Protein AF-A0A7C5UMX6-F1 (afdb_monomer)

Mean predicted aligned error: 6.13 Å

Secondary structure (DSSP, 8-state):
-HHHHHHHHHHHHHHHHHHHHHHHHHHS-HHHHHHHHHHHHHHHHHHHHH---HHHHHHHHHHHHHHHHHHHHHHHHHHHHHHHHH-

Structure (mmCIF, N/CA/C/O backbone):
data_AF-A0A7C5UMX6-F1
#
_entry.id   AF-A0A7C5UMX6-F1
#
loop_
_atom_site.group_PDB
_atom_site.id
_atom_site.type_symbol
_atom_site.label_atom_id
_atom_site.label_alt_id
_atom_site.label_comp_id
_atom_site.label_asym_id
_atom_site.label_entity_id
_atom_site.label_seq_id
_atom_site.pdbx_PDB_ins_code
_atom_site.Cartn_x
_atom_site.Cartn_y
_atom_site.Cartn_z
_atom_site.occupancy
_atom_site.B_iso_or_equiv
_atom_site.auth_seq_id
_atom_site.auth_comp_id
_atom_site.auth_asym_id
_atom_site.auth_atom_id
_atom_site.pdbx_PDB_model_num
ATOM 1 N N . MET A 1 1 ? 26.310 -10.560 -10.028 1.00 58.34 1 MET A N 1
ATOM 2 C CA . MET A 1 1 ? 26.235 -10.073 -8.631 1.00 58.34 1 MET A CA 1
ATOM 3 C C . MET A 1 1 ? 25.398 -8.797 -8.449 1.00 58.34 1 MET A C 1
ATOM 5 O O . MET A 1 1 ? 24.700 -8.745 -7.453 1.00 58.34 1 MET A O 1
ATOM 9 N N . ARG A 1 2 ? 25.364 -7.814 -9.374 1.00 59.00 2 ARG A N 1
ATOM 10 C CA . ARG A 1 2 ? 24.495 -6.612 -9.238 1.00 59.00 2 ARG A CA 1
ATOM 11 C C . ARG A 1 2 ? 22.977 -6.895 -9.187 1.00 59.00 2 ARG A C 1
ATOM 13 O O . ARG A 1 2 ? 22.324 -6.417 -8.274 1.00 59.00 2 ARG A O 1
ATOM 20 N N . LYS A 1 3 ? 22.452 -7.763 -10.062 1.00 61.41 3 LYS A N 1
ATOM 21 C CA . LYS A 1 3 ? 21.001 -8.050 -10.165 1.00 61.41 3 LYS A CA 1
ATOM 22 C C . LYS A 1 3 ? 20.355 -8.663 -8.907 1.00 61.41 3 LYS A C 1
ATOM 24 O O . LYS A 1 3 ? 19.183 -8.438 -8.658 1.00 61.41 3 LYS A O 1
ATOM 29 N N . VAL A 1 4 ? 21.112 -9.415 -8.100 1.00 62.09 4 VAL A N 1
ATOM 30 C CA . VAL A 1 4 ? 20.591 -10.050 -6.867 1.00 62.09 4 VAL A CA 1
ATOM 31 C C . VAL A 1 4 ? 20.424 -9.024 -5.740 1.00 62.09 4 VAL A C 1
ATOM 33 O O . VAL A 1 4 ? 19.515 -9.132 -4.928 1.00 62.09 4 VAL A O 1
ATOM 36 N N . ALA A 1 5 ? 21.291 -8.008 -5.695 1.00 63.12 5 ALA A N 1
ATOM 37 C CA . ALA A 1 5 ? 21.238 -6.966 -4.674 1.00 63.12 5 ALA A CA 1
ATOM 38 C C . ALA A 1 5 ? 20.153 -5.907 -4.941 1.00 63.12 5 ALA A C 1
ATOM 40 O O . ALA A 1 5 ? 19.771 -5.211 -4.007 1.00 63.12 5 ALA A O 1
ATOM 41 N N . GLU A 1 6 ? 19.700 -5.761 -6.189 1.00 63.81 6 GLU A N 1
ATOM 42 C CA . GLU A 1 6 ? 18.582 -4.886 -6.575 1.00 63.81 6 GLU A CA 1
ATOM 43 C C . GLU A 1 6 ? 17.242 -5.570 -6.293 1.00 63.81 6 GLU A C 1
ATOM 45 O O . GLU A 1 6 ? 16.453 -5.025 -5.529 1.00 63.81 6 GLU A O 1
ATOM 50 N N . ALA A 1 7 ? 17.060 -6.814 -6.753 1.00 63.06 7 ALA A N 1
ATOM 51 C CA . ALA A 1 7 ? 15.848 -7.594 -6.483 1.00 63.06 7 ALA A CA 1
ATOM 52 C C . ALA A 1 7 ? 15.552 -7.722 -4.975 1.00 63.06 7 ALA A C 1
ATOM 54 O O . ALA A 1 7 ? 14.427 -7.523 -4.535 1.00 63.06 7 ALA A O 1
ATOM 55 N N . ARG A 1 8 ? 16.587 -7.953 -4.155 1.00 60.47 8 ARG A N 1
ATOM 56 C CA . ARG A 1 8 ? 16.436 -8.053 -2.695 1.00 60.47 8 ARG A CA 1
ATOM 57 C C . ARG A 1 8 ? 16.080 -6.720 -2.022 1.00 60.47 8 ARG A C 1
ATOM 59 O O . ARG A 1 8 ? 15.447 -6.718 -0.973 1.00 60.47 8 ARG A O 1
ATOM 66 N N . ARG A 1 9 ? 16.508 -5.585 -2.587 1.00 68.69 9 ARG A N 1
ATOM 67 C CA . ARG A 1 9 ? 16.124 -4.253 -2.083 1.00 68.69 9 ARG A CA 1
ATOM 68 C C . ARG A 1 9 ? 14.687 -3.918 -2.443 1.00 68.69 9 ARG A C 1
ATOM 70 O O . ARG A 1 9 ? 14.007 -3.283 -1.647 1.00 68.69 9 ARG A O 1
ATOM 77 N N . GLU A 1 10 ? 14.248 -4.329 -3.625 1.00 71.94 10 GLU A N 1
ATOM 78 C CA . GLU A 1 10 ? 12.860 -4.175 -4.048 1.00 71.94 10 GLU A CA 1
ATOM 79 C C . GLU A 1 10 ? 11.934 -5.040 -3.186 1.00 71.94 10 GLU A C 1
ATOM 81 O O . GLU A 1 10 ? 10.951 -4.514 -2.674 1.00 71.94 10 GLU A O 1
ATOM 86 N N . GLU A 1 11 ? 12.295 -6.299 -2.908 1.00 71.12 11 GLU A N 1
ATOM 87 C CA . GLU A 1 11 ? 11.577 -7.162 -1.950 1.00 71.12 11 GLU A CA 1
ATOM 88 C C . GLU A 1 11 ? 11.448 -6.515 -0.565 1.00 71.12 11 GLU A C 1
ATOM 90 O O . GLU A 1 11 ? 10.339 -6.375 -0.056 1.00 71.12 11 GLU A O 1
ATOM 95 N N . GLN A 1 12 ? 12.554 -6.035 0.016 1.00 75.81 12 GLN A N 1
ATOM 96 C CA . GLN A 1 12 ? 12.519 -5.358 1.320 1.00 75.81 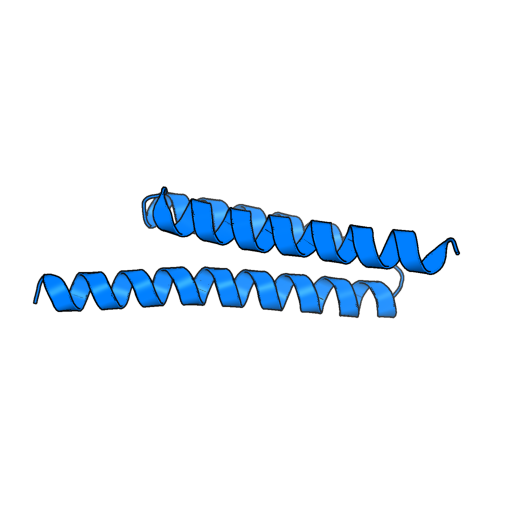12 GLN A CA 1
ATOM 97 C C . GLN A 1 12 ? 11.676 -4.079 1.300 1.00 75.81 12 GLN A C 1
ATOM 99 O O . GLN A 1 12 ? 11.008 -3.760 2.281 1.00 75.81 12 GLN A O 1
ATOM 104 N N . GLY A 1 13 ? 11.700 -3.334 0.193 1.00 80.81 13 GLY A N 1
ATOM 105 C CA . GLY A 1 13 ? 10.879 -2.138 0.029 1.00 80.81 13 GLY A CA 1
ATOM 106 C C . GLY A 1 13 ? 9.385 -2.452 0.089 1.00 80.81 13 GLY A C 1
ATOM 107 O O . GLY A 1 13 ? 8.631 -1.715 0.725 1.00 80.81 13 GLY A O 1
ATOM 108 N N . TRP A 1 14 ? 8.967 -3.563 -0.520 1.00 81.81 14 TRP A N 1
ATOM 109 C CA . TRP A 1 14 ? 7.578 -4.009 -0.473 1.00 81.81 14 TRP A CA 1
ATOM 110 C C . TRP A 1 14 ? 7.204 -4.589 0.889 1.00 81.81 14 TRP A C 1
ATOM 112 O O . TRP A 1 14 ? 6.174 -4.192 1.426 1.00 81.81 14 TRP A O 1
ATOM 122 N N . GLU A 1 15 ? 8.043 -5.429 1.499 1.00 85.81 15 GLU A N 1
ATOM 123 C CA . GLU A 1 15 ? 7.815 -5.947 2.859 1.00 85.81 15 GLU A CA 1
ATOM 124 C C . GLU A 1 15 ? 7.562 -4.814 3.867 1.00 85.81 15 GLU A C 1
ATOM 126 O O . GLU A 1 15 ? 6.563 -4.834 4.588 1.00 85.81 15 GLU A O 1
ATOM 131 N N . LEU A 1 16 ? 8.389 -3.763 3.841 1.00 87.31 16 LEU A N 1
ATOM 132 C CA . LEU A 1 16 ? 8.214 -2.584 4.695 1.00 87.31 16 LEU A CA 1
ATOM 133 C C . LEU A 1 16 ? 6.886 -1.855 4.438 1.00 87.31 16 LEU A C 1
ATOM 135 O O . LEU A 1 16 ? 6.264 -1.350 5.375 1.00 87.31 16 LEU A O 1
ATOM 139 N N . ALA A 1 17 ? 6.424 -1.803 3.186 1.00 87.31 17 ALA A N 1
ATOM 140 C CA . ALA A 1 17 ? 5.136 -1.201 2.854 1.00 87.31 17 ALA A CA 1
ATOM 141 C C . ALA A 1 17 ? 3.964 -2.013 3.436 1.00 87.31 17 ALA A C 1
ATOM 143 O O . ALA A 1 17 ? 3.037 -1.430 4.005 1.00 87.31 17 ALA A O 1
ATOM 144 N N . PHE A 1 18 ? 4.026 -3.348 3.361 1.00 89.38 18 PHE A N 1
ATOM 145 C CA . PHE A 1 18 ? 3.036 -4.237 3.977 1.00 89.38 18 PHE A CA 1
ATOM 146 C C . PHE A 1 18 ? 3.014 -4.095 5.507 1.00 89.38 18 PHE A C 1
ATOM 148 O O . PHE A 1 18 ? 1.937 -3.954 6.092 1.00 89.38 18 PHE A O 1
ATOM 155 N N . GLU A 1 19 ? 4.179 -4.058 6.159 1.00 89.62 19 GLU A N 1
ATOM 156 C CA . GLU A 1 19 ? 4.288 -3.831 7.608 1.00 89.62 19 GLU A CA 1
ATOM 157 C C . GLU A 1 19 ? 3.696 -2.478 8.022 1.00 89.62 19 GLU A C 1
ATOM 159 O O . GLU A 1 19 ? 2.968 -2.376 9.015 1.00 89.62 19 GLU A O 1
ATOM 164 N N . GLN A 1 20 ? 3.953 -1.426 7.244 1.00 90.25 20 GLN A N 1
ATOM 165 C CA . GLN A 1 20 ? 3.413 -0.103 7.531 1.00 90.25 20 GLN A CA 1
ATOM 166 C C . GLN A 1 20 ? 1.884 -0.071 7.402 1.00 90.25 20 GLN A C 1
ATOM 168 O O . GLN A 1 20 ? 1.213 0.536 8.238 1.00 90.25 20 GLN A O 1
ATOM 173 N N . VAL A 1 21 ? 1.318 -0.764 6.409 1.00 92.31 21 VAL A N 1
ATOM 174 C CA . VAL A 1 21 ? -0.136 -0.936 6.260 1.00 92.31 21 VAL A CA 1
ATOM 175 C C . VAL A 1 21 ? -0.744 -1.694 7.441 1.00 92.31 21 VAL A C 1
ATOM 177 O O . VAL A 1 21 ? -1.778 -1.261 7.958 1.00 92.31 21 VAL A O 1
ATO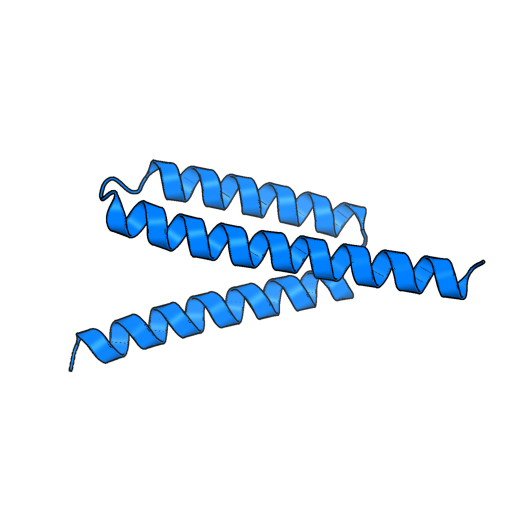M 180 N N . GLN A 1 22 ? -0.100 -2.768 7.914 1.00 89.81 22 GLN A N 1
ATOM 181 C CA . GLN A 1 22 ? -0.534 -3.491 9.118 1.00 89.81 22 GLN A CA 1
ATOM 182 C C . GLN A 1 22 ? -0.550 -2.576 10.339 1.00 89.81 22 GLN A C 1
ATOM 184 O O . GLN A 1 22 ? -1.550 -2.501 11.052 1.00 89.81 22 GLN A O 1
ATOM 189 N N . LYS A 1 23 ? 0.538 -1.831 10.554 1.00 91.69 23 LYS A N 1
ATOM 190 C CA . LYS A 1 23 ? 0.662 -0.912 11.686 1.00 91.69 23 LYS A CA 1
ATOM 191 C C . LYS A 1 23 ? -0.424 0.164 11.661 1.00 91.69 23 LYS A C 1
ATOM 193 O O . LYS A 1 23 ? -1.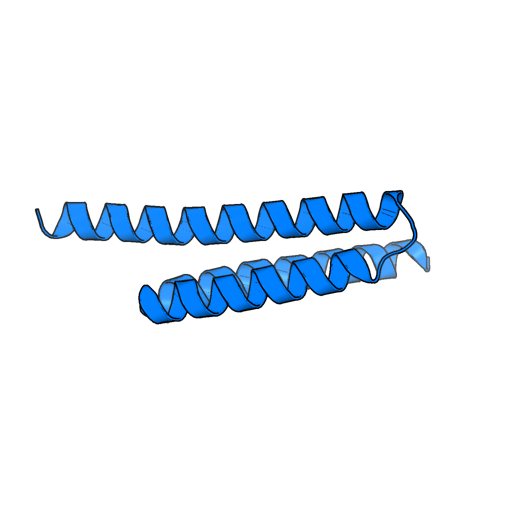101 0.379 12.663 1.00 91.69 23 LYS A O 1
ATOM 198 N N . MET A 1 24 ? -0.655 0.782 10.502 1.00 92.75 24 MET A N 1
ATOM 199 C CA . MET A 1 24 ? -1.736 1.757 10.330 1.00 92.75 24 MET A CA 1
ATOM 200 C C . MET A 1 24 ? -3.111 1.152 10.636 1.00 92.75 24 MET A C 1
ATOM 202 O O . MET A 1 24 ? -3.943 1.821 11.242 1.00 92.75 24 MET A O 1
ATOM 206 N N . ALA A 1 25 ? -3.363 -0.100 10.239 1.00 89.81 25 ALA A N 1
ATOM 207 C CA . ALA A 1 25 ? -4.657 -0.749 10.453 1.00 89.81 25 ALA A CA 1
ATOM 208 C C . ALA A 1 25 ? -4.978 -0.947 11.943 1.00 89.81 25 ALA A C 1
ATOM 210 O O . ALA A 1 25 ? -6.152 -0.868 12.321 1.00 89.81 25 ALA A O 1
ATOM 211 N N . LEU A 1 26 ? -3.941 -1.173 12.757 1.00 86.94 26 LEU A N 1
ATOM 212 C CA . LEU A 1 26 ? -4.025 -1.373 14.205 1.00 86.94 26 LEU A CA 1
ATOM 213 C C . LEU A 1 26 ? -4.102 -0.058 14.989 1.00 86.94 26 LEU A C 1
ATOM 215 O O . LEU A 1 26 ? -4.826 0.020 15.977 1.00 86.94 26 LEU A O 1
ATOM 219 N N . GLU A 1 27 ? -3.341 0.955 14.573 1.00 90.06 27 GLU A N 1
ATOM 220 C CA . GLU A 1 27 ? -3.157 2.187 15.351 1.00 90.06 27 GLU A CA 1
ATOM 221 C C . GLU A 1 27 ? -4.162 3.289 14.998 1.00 90.06 27 GLU A C 1
ATOM 223 O O . GLU A 1 27 ? -4.497 4.106 15.854 1.00 90.06 27 GLU A O 1
ATOM 228 N N . LEU A 1 28 ? -4.639 3.330 13.752 1.00 92.06 28 LEU A N 1
ATOM 229 C CA . LEU A 1 28 ? -5.498 4.410 13.272 1.00 92.06 28 LEU A CA 1
ATOM 230 C C . LEU A 1 28 ? -6.982 4.081 13.424 1.00 92.06 28 LEU A C 1
ATOM 232 O O . LEU A 1 28 ? -7.432 2.944 13.206 1.00 92.06 28 LEU A O 1
ATOM 236 N N . SER A 1 29 ? -7.776 5.122 13.688 1.00 90.62 29 SER A N 1
ATOM 237 C CA . SER A 1 29 ? -9.227 5.037 13.531 1.00 90.62 29 SER A CA 1
ATOM 238 C C . SER A 1 29 ? -9.598 4.680 12.086 1.00 90.62 29 SER A C 1
ATOM 240 O O . SER A 1 29 ? -8.787 4.764 11.162 1.00 90.62 29 SER A O 1
ATOM 242 N N . ASN A 1 30 ? -10.839 4.247 11.859 1.00 88.88 30 ASN A N 1
ATOM 243 C CA . ASN A 1 30 ? -11.274 3.878 10.509 1.00 88.88 30 ASN A CA 1
ATOM 244 C C . ASN A 1 30 ? -11.196 5.063 9.543 1.00 88.88 30 ASN A C 1
ATOM 246 O O . ASN A 1 30 ? -10.7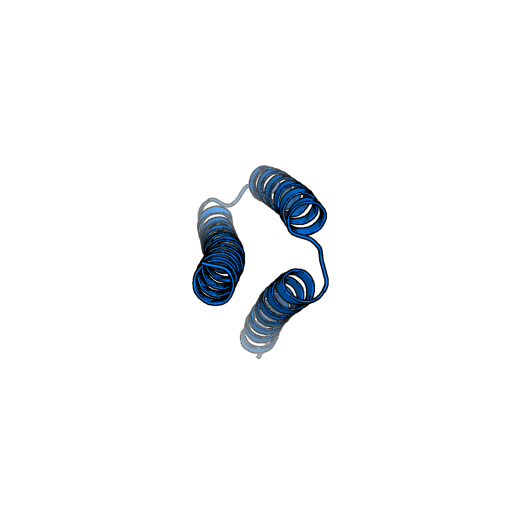44 4.891 8.417 1.00 88.88 30 ASN A O 1
ATOM 250 N N . GLU A 1 31 ? -11.596 6.250 9.997 1.00 91.94 31 GLU A N 1
ATOM 251 C CA . GLU A 1 31 ? -11.552 7.470 9.192 1.00 91.94 31 GLU A CA 1
ATOM 252 C C . GLU A 1 31 ? -10.113 7.842 8.816 1.00 91.94 31 GLU A C 1
ATOM 254 O O . GLU A 1 31 ? -9.806 7.979 7.634 1.00 91.94 31 GLU A O 1
ATOM 259 N N . GLU A 1 32 ? -9.206 7.908 9.795 1.00 94.56 32 GLU A N 1
ATOM 260 C CA . GLU A 1 32 ? -7.791 8.212 9.548 1.00 94.56 32 GLU A CA 1
ATOM 261 C C . GLU A 1 32 ? -7.130 7.160 8.652 1.00 94.56 32 GLU A C 1
ATOM 263 O O . GLU A 1 32 ? -6.334 7.497 7.776 1.00 94.56 32 GLU A O 1
ATOM 268 N N . TYR A 1 33 ? -7.471 5.884 8.846 1.00 93.69 33 TYR A N 1
ATOM 269 C CA . TYR A 1 33 ? -6.954 4.793 8.031 1.00 93.69 33 TYR A CA 1
ATOM 270 C C . TYR A 1 33 ? -7.352 4.944 6.561 1.00 93.69 33 TYR A C 1
ATOM 272 O O . TYR A 1 33 ? -6.488 4.886 5.686 1.00 93.69 33 TYR A O 1
ATOM 280 N N . PHE A 1 34 ? -8.639 5.169 6.277 1.00 93.19 34 PHE A N 1
ATOM 281 C CA . PHE A 1 34 ? -9.108 5.325 4.900 1.00 93.19 34 PHE A CA 1
ATOM 282 C C . PHE A 1 34 ? -8.571 6.607 4.256 1.00 93.19 34 PHE A C 1
ATOM 284 O O . PHE A 1 34 ? -8.133 6.547 3.111 1.00 93.19 34 PHE A O 1
ATOM 291 N N . GLN A 1 35 ? -8.471 7.717 4.995 1.00 95.06 35 GLN A N 1
ATOM 292 C CA . GLN A 1 35 ? -7.815 8.936 4.497 1.00 95.06 35 GLN A CA 1
ATOM 293 C C . GLN A 1 35 ? -6.343 8.687 4.126 1.00 95.06 35 GLN A C 1
ATOM 295 O O . GLN A 1 35 ? -5.865 9.145 3.088 1.00 95.06 35 GLN A O 1
ATOM 300 N N . LYS A 1 36 ? -5.595 7.936 4.947 1.00 94.19 36 LYS A N 1
ATOM 301 C CA . LYS A 1 36 ? -4.206 7.561 4.627 1.00 94.19 36 LYS A CA 1
ATOM 302 C C . LYS A 1 36 ? -4.126 6.629 3.419 1.00 94.19 36 LYS A C 1
ATOM 304 O O . LYS A 1 36 ? -3.210 6.778 2.610 1.00 94.19 36 LYS A O 1
ATOM 309 N N . LEU A 1 37 ? -5.071 5.701 3.285 1.00 93.31 37 LEU A N 1
ATOM 310 C CA . LEU A 1 37 ? -5.141 4.790 2.146 1.00 93.31 37 LEU A CA 1
ATOM 311 C C . LEU A 1 37 ? -5.443 5.536 0.837 1.00 93.31 37 LEU A C 1
ATOM 313 O O . LEU A 1 37 ? -4.803 5.257 -0.171 1.00 93.31 37 LEU A O 1
ATOM 317 N N . GLU A 1 38 ? -6.332 6.529 0.849 1.00 93.94 38 GLU A N 1
ATOM 318 C CA . GLU A 1 38 ? -6.592 7.392 -0.314 1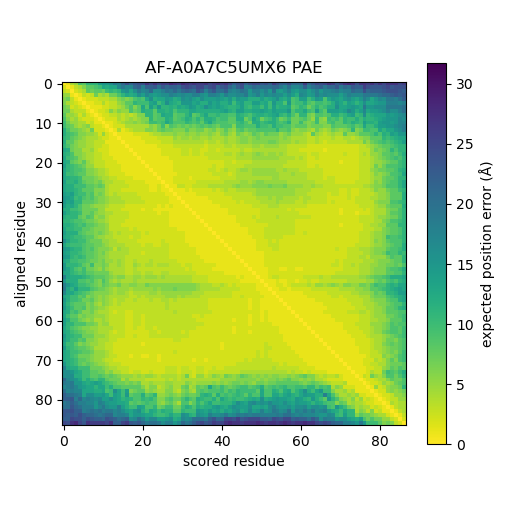.00 93.94 38 GLU A CA 1
ATOM 319 C C . GLU A 1 38 ? -5.325 8.130 -0.767 1.00 93.94 38 GLU A C 1
ATOM 321 O O . GLU A 1 38 ? -4.974 8.104 -1.948 1.00 93.94 38 GLU A O 1
ATOM 326 N N . VAL A 1 39 ? -4.571 8.705 0.177 1.00 93.31 39 VAL A N 1
ATOM 327 C CA . VAL A 1 39 ? -3.282 9.356 -0.119 1.00 93.31 39 VAL A CA 1
ATOM 328 C C . VAL A 1 39 ? -2.279 8.369 -0.730 1.00 93.31 39 VAL A C 1
ATOM 330 O O . VAL A 1 39 ? -1.525 8.733 -1.640 1.00 93.31 39 VAL A O 1
ATOM 333 N N . LEU A 1 40 ? -2.263 7.120 -0.254 1.00 91.00 40 LEU A N 1
ATOM 334 C CA . LEU A 1 40 ? -1.410 6.062 -0.794 1.00 91.00 40 LEU A CA 1
ATOM 335 C C . LEU A 1 40 ? -1.794 5.712 -2.241 1.00 91.00 40 LEU A C 1
ATOM 337 O O . LEU A 1 40 ? -0.915 5.644 -3.101 1.00 91.00 40 LEU A O 1
ATOM 341 N N . ILE A 1 41 ? -3.091 5.572 -2.527 1.00 92.44 41 ILE A N 1
ATOM 342 C CA . ILE A 1 41 ? -3.627 5.309 -3.873 1.00 92.44 41 ILE A CA 1
ATOM 343 C C . ILE A 1 41 ? -3.270 6.452 -4.834 1.00 92.44 41 ILE A C 1
ATOM 345 O O . ILE A 1 41 ? -2.807 6.212 -5.952 1.00 92.44 41 ILE A O 1
ATOM 349 N N . ASP A 1 42 ? -3.404 7.705 -4.397 1.00 95.00 42 ASP A N 1
ATOM 350 C CA . ASP A 1 42 ? -3.021 8.872 -5.197 1.00 95.00 42 ASP A CA 1
ATOM 351 C C . ASP A 1 42 ? -1.514 8.943 -5.470 1.00 95.00 42 ASP A C 1
ATOM 353 O O . ASP A 1 42 ? -1.078 9.396 -6.535 1.00 95.00 42 ASP A O 1
ATOM 357 N N . SER A 1 43 ? -0.693 8.506 -4.514 1.00 91.12 43 SER A N 1
ATOM 358 C CA . SER A 1 43 ? 0.751 8.364 -4.711 1.00 91.12 43 SER A CA 1
ATOM 359 C C . SER A 1 43 ? 1.063 7.284 -5.752 1.00 91.12 43 SER A C 1
ATOM 361 O O . SER A 1 43 ? 1.813 7.544 -6.697 1.00 91.12 43 SER A O 1
ATOM 363 N N . ALA A 1 44 ? 0.426 6.115 -5.640 1.00 90.75 44 ALA A N 1
ATOM 364 C CA . ALA A 1 44 ? 0.574 5.005 -6.578 1.00 90.75 44 ALA A CA 1
ATOM 365 C C . ALA A 1 44 ? 0.216 5.422 -8.012 1.00 90.75 44 ALA A C 1
ATOM 367 O O . ALA A 1 44 ? 0.992 5.193 -8.942 1.00 90.75 44 ALA A O 1
ATOM 368 N N . ARG A 1 45 ? -0.916 6.119 -8.193 1.00 93.44 45 ARG A N 1
ATOM 369 C CA . ARG A 1 45 ? -1.347 6.635 -9.502 1.00 93.44 45 ARG A CA 1
ATOM 370 C C . ARG A 1 45 ? -0.296 7.556 -10.125 1.00 93.44 45 ARG A C 1
ATOM 372 O O . ARG A 1 45 ? 0.102 7.332 -11.265 1.00 93.44 45 ARG A O 1
ATOM 379 N N . ARG A 1 46 ? 0.205 8.539 -9.366 1.00 94.56 46 ARG A N 1
ATOM 380 C CA . ARG A 1 46 ? 1.244 9.469 -9.847 1.00 94.56 46 ARG A CA 1
ATOM 381 C C . ARG A 1 46 ? 2.539 8.749 -10.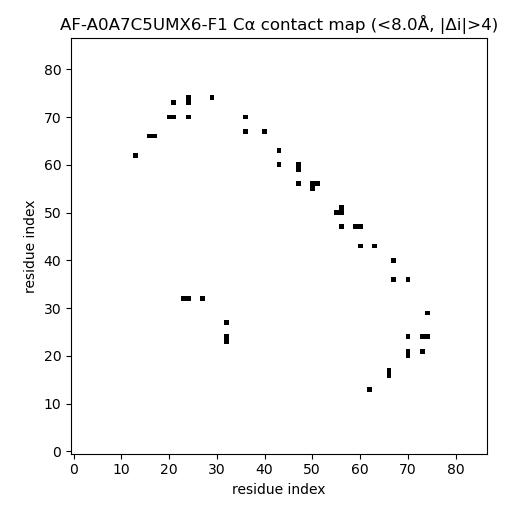218 1.00 94.56 46 ARG A C 1
ATOM 383 O O . ARG A 1 46 ? 3.157 9.082 -11.222 1.00 94.56 46 ARG A O 1
ATOM 390 N N . GLN A 1 47 ? 2.948 7.740 -9.450 1.00 90.69 47 GLN A N 1
ATOM 391 C CA . GLN A 1 47 ? 4.119 6.929 -9.797 1.00 90.69 47 GLN A CA 1
ATOM 392 C C . GLN A 1 47 ? 3.921 6.162 -11.106 1.00 90.69 47 GLN A C 1
ATOM 394 O O . GLN A 1 47 ? 4.798 6.186 -11.967 1.00 90.69 47 GLN A O 1
ATOM 399 N N . LEU A 1 48 ? 2.758 5.537 -11.295 1.00 93.44 48 LEU A N 1
ATOM 400 C CA . LEU A 1 48 ? 2.431 4.803 -12.520 1.00 93.44 48 LEU A CA 1
ATOM 401 C C . LEU A 1 48 ? 2.365 5.702 -13.761 1.00 93.44 48 LEU A C 1
ATOM 403 O O . LEU A 1 48 ? 2.648 5.242 -14.870 1.00 93.44 48 LEU A O 1
ATOM 407 N N . GLU A 1 49 ? 1.997 6.972 -13.607 1.00 94.94 49 GLU A N 1
ATOM 408 C CA . GLU A 1 49 ? 2.027 7.970 -14.684 1.00 94.94 49 GLU A CA 1
ATOM 409 C C . GLU A 1 49 ? 3.457 8.334 -15.110 1.00 94.94 49 GLU A C 1
ATOM 411 O O . GLU A 1 49 ? 3.692 8.581 -16.291 1.00 94.94 49 GLU A O 1
ATOM 416 N N . MET A 1 50 ? 4.420 8.307 -14.183 1.00 94.75 50 MET A N 1
ATOM 417 C CA . MET A 1 50 ? 5.827 8.627 -14.460 1.00 94.75 50 MET A CA 1
ATOM 418 C C . MET A 1 50 ? 6.609 7.479 -15.122 1.00 94.75 50 MET A C 1
ATOM 420 O O . MET A 1 50 ? 7.683 7.713 -15.677 1.00 94.75 50 MET A O 1
ATOM 424 N N . ILE A 1 51 ? 6.105 6.242 -15.075 1.00 92.06 51 ILE A N 1
ATOM 425 C CA . ILE A 1 51 ? 6.780 5.077 -15.660 1.00 92.06 51 ILE A CA 1
ATOM 426 C C . ILE A 1 51 ? 6.415 4.957 -17.144 1.00 92.06 51 ILE A C 1
ATOM 428 O O . ILE A 1 51 ? 5.271 4.668 -17.499 1.00 92.06 51 ILE A O 1
ATOM 432 N N . SER A 1 52 ? 7.409 5.141 -18.013 1.00 94.06 52 SER A N 1
ATOM 433 C CA . SER A 1 52 ? 7.258 5.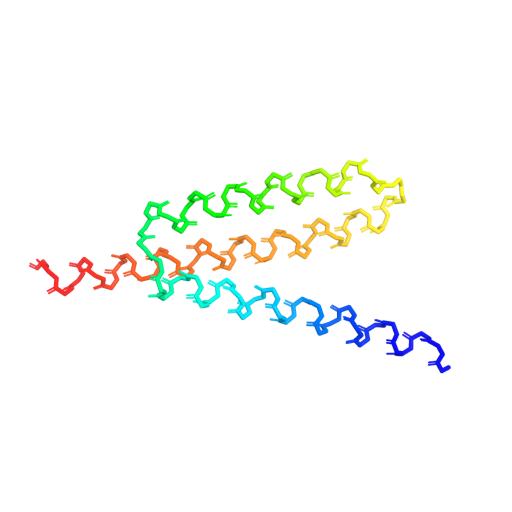029 -19.468 1.00 94.06 52 SER A CA 1
ATOM 434 C C . SER A 1 52 ? 7.357 3.592 -19.988 1.00 94.06 52 SER A C 1
ATOM 436 O O . SER A 1 52 ? 6.693 3.255 -20.964 1.00 94.06 52 SER A O 1
ATOM 438 N N . GLU A 1 53 ? 8.163 2.742 -19.345 1.00 95.88 53 GLU A N 1
ATOM 439 C CA . GLU A 1 53 ? 8.376 1.348 -19.750 1.00 95.88 53 GLU A CA 1
ATOM 440 C C . GLU A 1 53 ? 7.151 0.480 -19.394 1.00 95.88 53 GLU A C 1
ATOM 442 O O . GLU A 1 53 ? 6.877 0.277 -18.205 1.00 95.88 53 GLU A O 1
ATOM 447 N N . PRO A 1 54 ? 6.418 -0.081 -20.379 1.00 92.94 54 PRO A N 1
ATOM 448 C CA . PRO A 1 54 ? 5.164 -0.790 -20.120 1.00 92.94 54 PRO A CA 1
ATOM 449 C C . PRO A 1 54 ? 5.309 -2.007 -19.205 1.00 92.94 54 PRO A C 1
ATOM 451 O O . PRO A 1 54 ? 4.422 -2.267 -18.393 1.00 92.94 54 PRO A O 1
ATOM 454 N N . LYS A 1 55 ? 6.420 -2.750 -19.308 1.00 91.06 55 LYS A N 1
ATOM 455 C CA . LYS A 1 55 ? 6.646 -3.938 -18.469 1.00 91.06 55 LYS A CA 1
ATOM 456 C C . LYS A 1 55 ? 6.841 -3.567 -17.003 1.00 91.06 55 LYS A C 1
ATOM 458 O O . LYS A 1 55 ? 6.185 -4.139 -16.141 1.00 91.06 55 LYS A O 1
ATOM 463 N N . VAL A 1 56 ? 7.678 -2.562 -16.749 1.00 88.75 56 VAL A N 1
ATOM 464 C CA . VAL A 1 56 ? 7.921 -2.038 -15.398 1.00 88.75 56 VAL A CA 1
ATOM 465 C C . VAL A 1 56 ? 6.635 -1.440 -14.831 1.00 88.75 56 VAL A C 1
ATOM 467 O O . VAL A 1 56 ? 6.288 -1.696 -13.684 1.00 88.75 56 VAL A O 1
ATOM 470 N N . LYS A 1 57 ? 5.870 -0.702 -15.645 1.00 92.12 57 LYS A N 1
ATOM 471 C CA . LYS A 1 57 ? 4.579 -0.142 -15.228 1.00 92.12 57 LYS A CA 1
ATOM 472 C C . LYS A 1 57 ? 3.589 -1.228 -14.812 1.00 92.12 57 LYS A C 1
ATOM 474 O O . LYS A 1 57 ? 2.912 -1.062 -13.803 1.00 92.12 57 LYS A O 1
ATOM 479 N N . ALA A 1 58 ? 3.500 -2.323 -15.567 1.00 91.50 58 ALA A N 1
ATOM 480 C CA . ALA A 1 58 ? 2.608 -3.437 -15.251 1.00 91.50 58 ALA A CA 1
ATOM 481 C C . ALA A 1 58 ? 3.003 -4.149 -13.947 1.00 91.50 58 ALA A C 1
ATOM 483 O O . ALA A 1 58 ? 2.132 -4.485 -13.149 1.00 91.50 58 ALA A O 1
ATOM 484 N N . GLU A 1 59 ? 4.302 -4.341 -13.716 1.00 90.88 59 GLU A N 1
ATOM 485 C CA . GLU A 1 59 ? 4.825 -4.950 -12.490 1.00 90.88 59 GLU A CA 1
ATOM 486 C C . GLU A 1 59 ? 4.575 -4.064 -11.263 1.00 90.88 59 GLU A C 1
ATOM 488 O O . GLU A 1 59 ? 3.980 -4.509 -10.285 1.00 90.88 59 GLU A O 1
ATOM 493 N N . VAL A 1 60 ? 4.914 -2.776 -11.351 1.00 89.25 60 VAL A N 1
ATOM 494 C CA . VAL A 1 60 ? 4.652 -1.808 -10.275 1.00 89.25 60 VAL A CA 1
ATOM 495 C C . VAL A 1 60 ? 3.151 -1.672 -10.009 1.00 89.25 60 VAL A C 1
ATOM 497 O O . VAL A 1 60 ? 2.737 -1.588 -8.855 1.00 89.25 60 VAL A O 1
ATOM 500 N N . HIS A 1 61 ? 2.317 -1.695 -11.053 1.00 93.00 61 HIS A N 1
ATOM 501 C CA . HIS A 1 61 ? 0.862 -1.671 -10.906 1.00 93.00 61 HIS A CA 1
ATOM 502 C C . HIS A 1 61 ? 0.356 -2.895 -10.142 1.00 93.00 61 HIS A C 1
ATOM 504 O O . HIS A 1 61 ? -0.448 -2.740 -9.227 1.00 93.00 61 HIS A O 1
ATOM 510 N N . LYS A 1 62 ? 0.858 -4.092 -10.469 1.00 93.50 62 LYS A N 1
ATOM 511 C CA . LYS A 1 62 ? 0.502 -5.325 -9.763 1.00 93.50 62 LYS A CA 1
ATOM 512 C C . LYS A 1 62 ? 0.840 -5.232 -8.271 1.00 93.50 62 LYS A C 1
ATOM 514 O O . LYS A 1 62 ? -0.026 -5.515 -7.451 1.00 93.50 62 LYS A O 1
ATOM 519 N N . ASN A 1 63 ? 2.042 -4.774 -7.925 1.00 90.88 63 ASN A N 1
ATOM 520 C CA . ASN A 1 63 ? 2.458 -4.660 -6.523 1.00 90.88 63 ASN A CA 1
ATOM 521 C C . ASN A 1 63 ? 1.597 -3.650 -5.745 1.00 90.88 63 ASN A C 1
ATOM 523 O O . ASN A 1 63 ? 1.217 -3.900 -4.603 1.00 90.88 63 ASN A O 1
ATOM 527 N N . TRP A 1 64 ? 1.234 -2.525 -6.373 1.00 92.56 64 TRP A N 1
ATOM 528 C CA . TRP A 1 64 ? 0.316 -1.556 -5.770 1.00 92.56 64 TRP A CA 1
ATOM 529 C C . TRP A 1 64 ? -1.082 -2.132 -5.542 1.00 92.56 64 TRP A C 1
ATOM 531 O O . TRP A 1 64 ? -1.649 -1.916 -4.473 1.00 92.56 64 TRP A O 1
ATOM 541 N N . VAL A 1 65 ? -1.622 -2.871 -6.516 1.00 93.31 65 VAL A N 1
ATOM 542 C CA . VAL A 1 65 ? -2.918 -3.551 -6.377 1.00 93.31 65 VAL A CA 1
ATOM 543 C C . VAL A 1 65 ? -2.882 -4.535 -5.208 1.00 93.31 65 VAL A C 1
ATOM 545 O O . VAL A 1 65 ? -3.746 -4.462 -4.342 1.00 93.31 65 VAL A O 1
ATOM 548 N N . GLU A 1 66 ? -1.852 -5.382 -5.121 1.00 93.38 66 GLU A N 1
ATOM 549 C CA . GLU A 1 66 ? -1.707 -6.352 -4.025 1.00 93.38 66 GLU A CA 1
ATOM 550 C C . GLU A 1 66 ? -1.649 -5.672 -2.646 1.00 93.38 66 GLU A C 1
ATOM 552 O O . GLU A 1 66 ? -2.308 -6.119 -1.705 1.00 93.38 66 GLU A O 1
ATOM 557 N N . LEU A 1 67 ? -0.920 -4.558 -2.521 1.00 92.00 67 LEU A N 1
ATOM 558 C CA .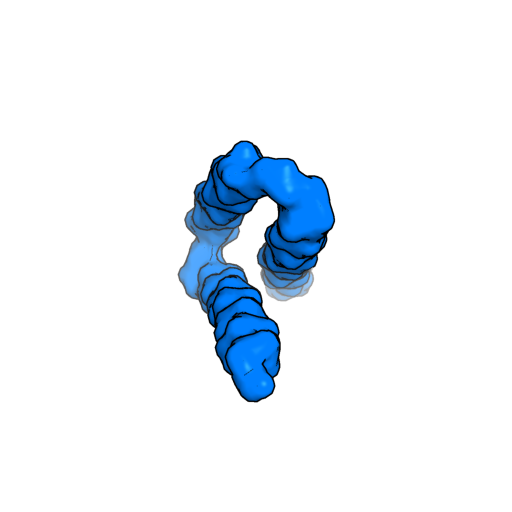 LEU A 1 67 ? -0.830 -3.807 -1.267 1.00 92.00 67 LEU A CA 1
ATOM 559 C C . LEU A 1 67 ? -2.166 -3.151 -0.873 1.00 92.00 67 LEU A C 1
ATOM 561 O O . LEU A 1 67 ? -2.534 -3.159 0.304 1.00 92.00 67 LEU A O 1
ATOM 565 N N . ILE A 1 68 ? -2.893 -2.577 -1.835 1.00 92.56 68 ILE A N 1
ATOM 566 C CA . ILE A 1 68 ? -4.189 -1.923 -1.591 1.00 92.56 68 ILE A CA 1
ATOM 567 C C . ILE A 1 68 ? -5.253 -2.962 -1.222 1.00 92.56 68 ILE A C 1
ATOM 569 O O . ILE A 1 68 ? -5.981 -2.765 -0.248 1.00 92.56 68 ILE A O 1
ATOM 573 N N . ASP A 1 69 ? -5.315 -4.085 -1.941 1.00 93.88 69 ASP A N 1
ATOM 574 C CA . ASP A 1 69 ? -6.236 -5.186 -1.637 1.00 93.88 69 ASP A CA 1
ATOM 575 C C . ASP A 1 69 ? -5.980 -5.747 -0.237 1.00 93.88 69 ASP A C 1
ATOM 577 O O . ASP A 1 69 ? -6.916 -6.006 0.531 1.00 93.88 69 ASP A O 1
ATOM 581 N N . TYR A 1 70 ? -4.707 -5.877 0.135 1.00 92.56 70 TYR A N 1
ATOM 582 C CA . TYR A 1 70 ? -4.314 -6.273 1.477 1.00 92.56 70 TYR A CA 1
ATOM 583 C C . TYR A 1 70 ? -4.762 -5.261 2.543 1.00 92.56 70 TYR A C 1
ATOM 585 O O . TYR A 1 70 ? -5.352 -5.653 3.554 1.00 92.56 70 TYR A O 1
ATOM 593 N N . ALA A 1 71 ? -4.548 -3.963 2.306 1.00 92.00 71 ALA A N 1
ATOM 594 C CA . ALA A 1 71 ? -4.976 -2.889 3.202 1.00 92.00 71 ALA A CA 1
ATOM 595 C C . ALA A 1 71 ? -6.498 -2.912 3.445 1.00 92.00 71 ALA A C 1
ATOM 597 O O . ALA A 1 71 ? -6.971 -2.885 4.586 1.00 92.00 71 ALA A O 1
ATOM 598 N N . LEU A 1 72 ? -7.280 -3.032 2.369 1.00 91.25 72 LEU A N 1
ATOM 599 C CA . LEU A 1 72 ? -8.7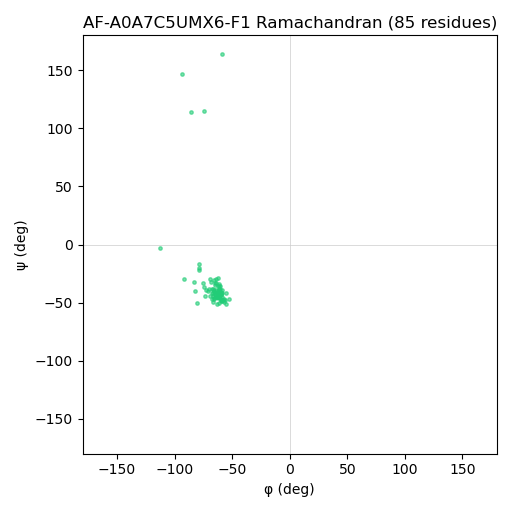37 -3.129 2.446 1.00 91.25 72 LEU A CA 1
ATOM 600 C C . LEU A 1 72 ? -9.180 -4.381 3.209 1.00 91.25 72 LEU A C 1
ATOM 602 O O . LEU A 1 72 ? -10.039 -4.293 4.089 1.00 91.25 72 LEU A O 1
ATOM 606 N N . SER A 1 73 ? -8.567 -5.531 2.920 1.00 91.31 73 SER A N 1
ATOM 607 C CA . SER A 1 73 ? -8.892 -6.806 3.568 1.00 91.31 73 SER A CA 1
ATOM 608 C C . SER A 1 73 ? -8.639 -6.766 5.073 1.00 91.31 73 SER A C 1
ATOM 610 O O . SER A 1 73 ? -9.506 -7.170 5.850 1.00 91.31 73 SER A O 1
ATOM 612 N N . LEU A 1 74 ? -7.496 -6.216 5.497 1.00 88.81 74 LEU A N 1
ATOM 613 C CA . LEU A 1 74 ? -7.176 -6.024 6.912 1.00 88.81 74 LEU A CA 1
ATOM 614 C C . LEU A 1 74 ? -8.245 -5.197 7.626 1.00 88.81 74 LEU A C 1
ATOM 616 O O . LEU A 1 74 ? -8.709 -5.567 8.707 1.00 88.81 74 LEU A O 1
ATOM 620 N N . LYS A 1 75 ? -8.651 -4.074 7.026 1.00 85.62 75 LYS A N 1
ATOM 621 C CA . LYS A 1 75 ? -9.596 -3.172 7.682 1.00 85.62 75 LYS A CA 1
ATOM 622 C C . LYS A 1 75 ? -11.007 -3.746 7.719 1.00 85.62 75 LYS A C 1
ATOM 624 O O . LYS A 1 75 ? -11.679 -3.624 8.740 1.00 85.62 75 LYS A O 1
ATOM 629 N N . LEU A 1 76 ? -11.444 -4.409 6.649 1.00 84.31 76 LEU A N 1
ATOM 630 C CA . LEU A 1 76 ? -12.741 -5.084 6.603 1.00 84.31 76 LEU A CA 1
ATOM 631 C C . LEU A 1 76 ? -12.819 -6.243 7.602 1.00 84.31 76 LEU A C 1
ATOM 633 O O . LEU A 1 76 ? -13.822 -6.348 8.304 1.00 84.31 76 LEU A O 1
ATOM 637 N N . ALA A 1 77 ? -11.766 -7.056 7.730 1.00 83.81 77 ALA A N 1
ATOM 638 C CA . ALA A 1 77 ? -11.693 -8.108 8.745 1.00 83.81 77 ALA A CA 1
ATOM 639 C C . ALA A 1 77 ? -11.807 -7.526 10.164 1.00 83.81 77 ALA A C 1
ATOM 641 O O . ALA A 1 77 ? -12.663 -7.950 10.939 1.00 83.81 77 ALA A O 1
ATOM 642 N N . GLY A 1 78 ? -11.044 -6.470 10.470 1.00 78.44 78 GLY A N 1
ATOM 643 C CA . GLY A 1 78 ? -11.134 -5.791 11.766 1.00 78.44 78 GLY A CA 1
ATOM 644 C C . GLY A 1 78 ? -12.512 -5.172 12.047 1.00 78.44 78 GLY A C 1
ATOM 645 O O . GLY A 1 78 ? -12.974 -5.169 13.188 1.00 78.44 78 GLY A O 1
ATOM 646 N N . LEU A 1 79 ? -13.205 -4.670 11.020 1.00 75.81 79 LEU A N 1
ATOM 647 C CA . LEU A 1 79 ? -14.571 -4.146 11.137 1.00 75.81 79 LEU A CA 1
ATOM 648 C C . LEU A 1 79 ? -15.610 -5.246 11.390 1.00 75.81 79 LEU A C 1
ATOM 650 O O . LEU A 1 79 ? -16.560 -5.024 12.144 1.00 75.81 79 LEU A O 1
ATOM 654 N N . LEU A 1 80 ? -15.453 -6.407 10.749 1.00 73.50 80 LEU A N 1
ATOM 655 C CA . LEU A 1 80 ? -16.330 -7.562 10.942 1.00 73.50 80 LEU A CA 1
ATOM 656 C C . LEU A 1 80 ? -16.193 -8.113 12.366 1.00 73.50 80 LEU A C 1
ATOM 658 O O . LEU A 1 80 ? -17.209 -8.276 13.043 1.00 73.50 80 LEU A O 1
ATOM 662 N N . ASP A 1 81 ? -14.964 -8.278 12.857 1.00 75.62 81 ASP A N 1
ATOM 663 C CA . ASP A 1 81 ? -14.701 -8.730 14.228 1.00 75.62 81 ASP A CA 1
ATOM 664 C C . ASP A 1 81 ? -15.285 -7.765 15.273 1.00 75.62 81 ASP A C 1
ATOM 666 O O . ASP A 1 81 ? -15.940 -8.186 16.226 1.00 75.62 81 ASP A O 1
ATOM 670 N N . GLN A 1 82 ? -15.151 -6.448 15.071 1.00 64.88 82 GLN A N 1
ATOM 671 C CA . GLN A 1 82 ? -15.745 -5.452 15.974 1.00 64.88 82 GLN A CA 1
ATOM 672 C C . GLN A 1 82 ? -17.279 -5.489 16.010 1.00 64.88 82 GLN A C 1
ATOM 674 O O . GLN A 1 82 ? -17.866 -5.194 17.055 1.00 64.88 82 GLN A O 1
ATOM 679 N N . LYS A 1 83 ? -17.937 -5.816 14.889 1.00 68.38 83 LYS A N 1
ATOM 680 C CA . LYS A 1 83 ? -19.400 -5.964 14.843 1.00 68.38 83 LYS A CA 1
ATOM 681 C C . LYS A 1 83 ? -19.862 -7.219 15.579 1.00 68.38 83 LYS A C 1
ATOM 683 O O . LYS A 1 83 ? -20.857 -7.138 16.289 1.00 68.38 83 LYS A O 1
ATOM 688 N N . LEU A 1 84 ? -19.136 -8.332 15.454 1.00 65.44 84 LEU A N 1
ATOM 689 C CA . LEU A 1 84 ? -19.453 -9.591 16.142 1.00 65.44 84 LEU A CA 1
ATOM 690 C C . LEU A 1 84 ? -19.314 -9.493 17.669 1.00 65.44 84 LEU A C 1
ATOM 692 O O . LEU A 1 84 ? -20.042 -10.160 18.388 1.00 65.44 84 LEU A O 1
ATOM 696 N N . VAL A 1 85 ? -18.409 -8.650 18.176 1.00 66.38 85 VAL A N 1
ATOM 697 C CA . VAL A 1 85 ? -18.218 -8.449 19.627 1.00 66.38 85 VAL A CA 1
ATOM 698 C C . VAL A 1 85 ? -19.287 -7.531 20.250 1.00 66.38 85 VAL A C 1
ATOM 700 O O . VAL A 1 85 ? -19.472 -7.546 21.465 1.00 66.38 85 VAL A O 1
ATOM 703 N N . LYS A 1 86 ? -19.987 -6.712 19.450 1.00 61.59 86 LYS A N 1
ATOM 704 C CA . LYS A 1 86 ? -20.944 -5.694 19.935 1.00 61.59 86 LYS A CA 1
ATOM 705 C C . LYS A 1 86 ? -22.417 -5.975 19.592 1.00 61.59 86 LYS A C 1
ATOM 707 O O . LYS A 1 86 ? -23.258 -5.159 19.969 1.00 61.59 86 LYS A O 1
ATOM 712 N N . GLY A 1 87 ? -22.714 -7.047 18.856 1.00 49.56 87 GLY A N 1
ATOM 713 C CA . GLY A 1 87 ? -24.069 -7.470 18.468 1.00 49.56 87 GLY A CA 1
ATOM 714 C C . GLY A 1 87 ? -24.537 -8.676 19.262 1.00 49.56 87 GLY A C 1
ATOM 715 O O . GLY A 1 87 ? -25.751 -8.727 19.549 1.00 49.56 87 GLY A O 1
#

Sequence (87 aa):
MRKVAEARREEQGWELAFEQVQKMALELSNEEYFQKLEVLIDSARRQLEMISEPKVKAEVHKNWVELIDYALSLKLAGLLDQKLVKG

Solvent-accessible surface area (backbone atoms only — not comparable to full-atom values): 4904 Å² total; per-residue (Å²): 119,69,70,63,62,49,55,54,50,53,51,52,54,50,54,52,51,54,52,49,47,53,50,42,61,74,74,40,55,72,67,60,37,50,56,51,48,51,55,48,51,55,50,51,53,55,52,53,71,71,45,81,53,67,68,62,32,53,52,55,49,50,55,51,50,55,54,50,55,48,47,52,50,55,47,51,51,56,52,51,55,55,49,69,78,74,110

Radius of gyration: 15.72 Å; Cα contacts (8 Å, |Δi|>4): 24; chains: 1; bounding box: 50×20×40 Å

Foldseek 3Di:
DVVVVVVVVVVVVLVVLLVVLLVCLVPDDPVVSVVVLVVLVVVLVVVLVPDPDPVVSVVSVVSSVVSSVSSVVSNVVVVVVVVVVVD

pLDDT: mean 84.88, std 11.68, range [49.56, 95.88]

Nearest PDB structures (foldseek):
  6gzc-assembly1_D  TM=6.931E-01  e=1.253E+00  Mus musculus
  4niq-assembly1_A  TM=6.325E-01  e=2.873E+00  Saccharomyces cerevisiae S288C
  4a5x-assembly1_A  TM=5.157E-01  e=1.518E+00  Homo sapiens
  1wfd-assembly1_A  TM=5.076E-01  e=2.372E+00  Mus musculus